Protein AF-A0AAW0XCW0-F1 (afdb_monomer)

Organism: Cherax quadricarinatus (NCBI:txid27406)

Solvent-accessible surface area (backbone atoms only — not comparable to full-atom values): 9870 Å² total; per-residue (Å²): 139,76,90,82,62,66,47,43,63,78,67,89,55,56,72,40,79,44,58,44,66,58,56,91,64,60,70,33,80,70,46,76,51,54,67,48,44,83,40,90,88,38,77,86,30,49,37,38,44,67,36,41,59,52,33,62,95,46,55,86,92,67,25,31,49,50,45,40,39,75,72,28,36,32,28,36,55,51,54,45,52,54,56,81,93,81,33,48,60,64,46,52,33,31,44,31,40,36,62,37,60,64,64,72,33,72,68,39,47,52,51,51,54,53,59,58,63,65,74,76,74,87,82,87,85,88,88,90,87,84,88,78,90,84,83,85,81,89,79,87,72,85,88,80,82,89,61,72,38,72,43,58,35,42,38,34,60,40,88,124

Secondary structure (DSSP, 8-state):
----S--EESSS--EEEEETT--TT-SEEEEE--EE-SSTT-TTT-EEEEEETTTTTS-GGG-SEEE-TTT-EEEE-S----STTT--SEEEEEEEEE-SHHHHSHHHHHHHHHHHHGGG----------------------------EEE--EEEEE--

Sequence (160 aa):
DVNDNPPYFLNPQPQVTVVEEDDRHLPATIAKVEATDKDWLDHHGLLYTVRGDGVDGYLPDDAFFTVNSLTGDLIQLRALDRDPPRGKDVWKVRVQVRDGQALWSKQAIDRLLASSSSKQKDSHTNEESKHDKTRRDDVDTRRKGNENISQEPTLRETES

Nearest PDB structures (foldseek):
  4nuq-assembly1_A-2  TM=7.659E-01  e=2.791E-05  Mus musculus
  4num-assembly2_D  TM=7.791E-01  e=1.145E-04  Mus musculus
  3q2w-assembly1_A  TM=7.521E-01  e=1.902E-04  Mus musculus
  4nup-assembly2_C-2  TM=7.726E-01  e=5.560E-04  Mus musculus
  3k5r-assembly2_B  TM=7.836E-01  e=2.280E-03  Mus musculus

Structure (mmCIF, N/CA/C/O backbone):
data_AF-A0AAW0XCW0-F1
#
_entry.id   AF-A0AAW0XCW0-F1
#
loop_
_atom_site.group_PDB
_atom_site.id
_atom_site.type_symbol
_atom_site.label_atom_id
_atom_site.label_alt_id
_atom_site.label_comp_id
_atom_site.label_asym_id
_atom_site.label_entity_id
_atom_site.label_seq_id
_atom_site.pdbx_PDB_ins_code
_atom_site.Cartn_x
_atom_site.Cartn_y
_atom_site.Cartn_z
_atom_site.occupancy
_atom_site.B_iso_or_equiv
_atom_site.auth_seq_id
_atom_site.auth_comp_id
_atom_site.auth_asym_id
_atom_site.auth_atom_id
_atom_site.pdbx_PDB_model_num
ATOM 1 N N . ASP A 1 1 ? 16.298 -7.226 -25.114 1.00 61.34 1 ASP A N 1
ATOM 2 C CA . ASP A 1 1 ? 15.361 -6.156 -24.768 1.00 61.34 1 ASP A CA 1
ATOM 3 C C . ASP A 1 1 ? 16.052 -5.207 -23.801 1.00 61.34 1 ASP A C 1
ATOM 5 O O . ASP A 1 1 ? 16.888 -5.690 -23.039 1.00 61.34 1 ASP A O 1
ATOM 9 N N . VAL A 1 2 ? 15.811 -3.900 -23.899 1.00 64.69 2 VAL A N 1
ATOM 10 C CA . VAL A 1 2 ? 16.350 -2.886 -22.974 1.00 64.69 2 VAL A CA 1
ATOM 11 C C . VAL A 1 2 ? 15.166 -2.345 -22.194 1.00 64.69 2 VAL A C 1
ATOM 13 O O . VAL A 1 2 ? 14.192 -1.949 -22.809 1.00 64.69 2 VAL A O 1
ATOM 16 N N . ASN A 1 3 ? 15.276 -2.334 -20.871 1.00 69.19 3 ASN A N 1
ATOM 17 C CA . ASN A 1 3 ? 14.267 -1.754 -19.998 1.00 69.19 3 ASN A CA 1
ATOM 18 C C . ASN A 1 3 ? 14.336 -0.220 -20.079 1.00 69.19 3 ASN A C 1
ATOM 20 O O . ASN A 1 3 ? 15.303 0.382 -19.593 1.00 69.19 3 ASN A O 1
ATOM 24 N N . ASP A 1 4 ? 13.372 0.389 -20.761 1.00 76.00 4 ASP A N 1
ATOM 25 C CA . ASP A 1 4 ? 13.289 1.835 -20.968 1.00 76.00 4 ASP A CA 1
ATOM 26 C C . ASP A 1 4 ? 11.901 2.431 -20.693 1.00 76.00 4 ASP A C 1
ATOM 28 O O . ASP A 1 4 ? 11.755 3.662 -20.707 1.00 76.00 4 ASP A O 1
ATOM 32 N N . ASN A 1 5 ? 10.914 1.598 -20.358 1.00 78.56 5 ASN A N 1
ATOM 33 C CA . ASN A 1 5 ? 9.582 2.025 -19.963 1.00 78.56 5 ASN A CA 1
ATOM 34 C C . ASN A 1 5 ? 9.387 1.799 -18.456 1.00 78.56 5 ASN A C 1
ATOM 36 O O . ASN A 1 5 ? 9.812 0.789 -17.921 1.00 78.56 5 ASN A O 1
ATOM 40 N N . PRO A 1 6 ? 8.798 2.760 -17.722 1.00 80.94 6 PRO A N 1
ATOM 41 C CA . PRO A 1 6 ? 8.465 2.543 -16.324 1.00 80.94 6 PRO A CA 1
ATOM 42 C 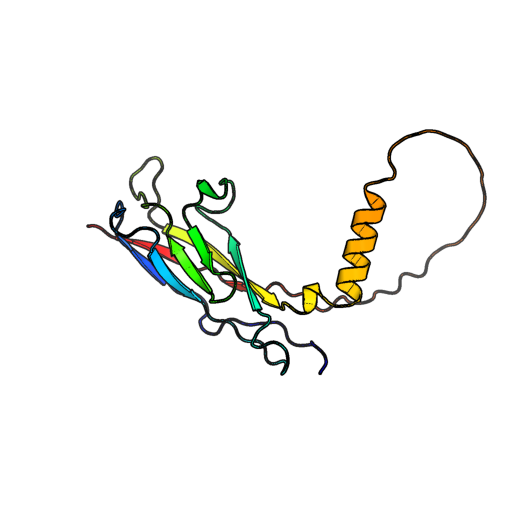C . PRO A 1 6 ? 7.067 1.909 -16.180 1.00 80.94 6 PRO A C 1
ATOM 44 O O . PRO A 1 6 ? 6.157 2.222 -16.966 1.00 80.94 6 PRO A O 1
ATOM 47 N N . PRO A 1 7 ? 6.833 1.133 -15.107 1.00 88.56 7 PRO A N 1
ATOM 48 C CA . PRO A 1 7 ? 5.588 0.401 -14.935 1.00 88.56 7 PRO A CA 1
ATOM 49 C C . PRO A 1 7 ? 4.443 1.325 -14.550 1.00 88.56 7 PRO A C 1
ATOM 51 O O . PRO A 1 7 ? 4.545 2.099 -13.602 1.00 88.56 7 PRO A O 1
ATOM 54 N N . TYR A 1 8 ? 3.296 1.202 -15.205 1.00 87.75 8 TYR A N 1
ATOM 55 C CA . TYR 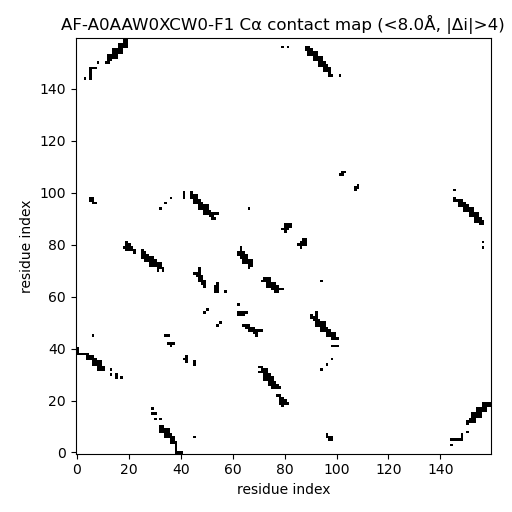A 1 8 ? 2.124 2.023 -14.917 1.00 87.75 8 TYR A CA 1
ATOM 56 C C . TYR A 1 8 ? 0.944 1.170 -14.474 1.00 87.75 8 TYR A C 1
ATOM 58 O O . TYR A 1 8 ? 0.739 0.041 -14.911 1.00 87.75 8 TYR A O 1
ATOM 66 N N . PHE A 1 9 ? 0.128 1.739 -13.602 1.00 89.88 9 PHE A N 1
ATOM 67 C CA . PHE A 1 9 ? -1.082 1.094 -13.118 1.00 89.88 9 PHE A CA 1
ATOM 68 C C . PHE A 1 9 ? -2.236 1.214 -14.120 1.00 89.88 9 PHE A C 1
ATOM 70 O O . PHE A 1 9 ? -2.435 2.265 -14.732 1.00 89.88 9 PHE A O 1
ATOM 77 N N . LEU A 1 10 ? -3.040 0.158 -14.218 1.00 87.38 10 LEU A N 1
ATOM 78 C CA . LEU A 1 10 ? -4.178 0.057 -15.131 1.00 87.38 10 LEU A CA 1
ATOM 79 C C . LEU A 1 10 ? -5.410 0.832 -14.643 1.00 87.38 10 LEU A C 1
ATOM 81 O O . LEU A 1 10 ? -6.148 1.372 -15.464 1.00 87.38 10 LEU A O 1
ATOM 85 N N . ASN A 1 11 ? -5.624 0.916 -13.325 1.00 81.88 11 ASN A N 1
ATOM 86 C CA . ASN A 1 11 ? -6.758 1.632 -12.737 1.00 81.88 11 ASN A CA 1
A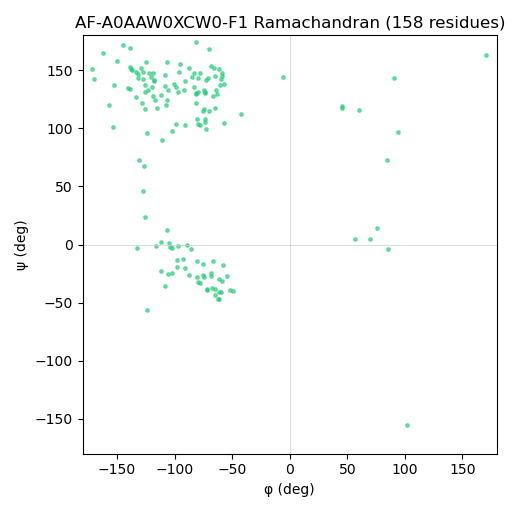TOM 87 C C . ASN A 1 11 ? -6.295 2.709 -11.741 1.00 81.88 11 ASN A C 1
ATOM 89 O O . ASN A 1 11 ? -6.038 2.403 -10.575 1.00 81.88 11 ASN A O 1
ATOM 93 N N . PRO A 1 12 ? -6.169 3.974 -12.174 1.00 63.72 12 PRO A N 1
ATOM 94 C CA . PRO A 1 12 ? -5.736 5.045 -11.301 1.00 63.72 12 PRO A CA 1
ATOM 95 C C . PRO A 1 12 ? -6.815 5.460 -10.309 1.00 63.72 12 PRO A C 1
ATOM 97 O O . PRO A 1 12 ? -7.744 6.171 -10.669 1.00 63.72 12 PRO A O 1
ATOM 100 N N . GLN A 1 13 ? -6.584 5.097 -9.041 1.00 67.31 13 GLN A N 1
ATOM 101 C CA . GLN A 1 13 ? -7.346 5.468 -7.835 1.00 67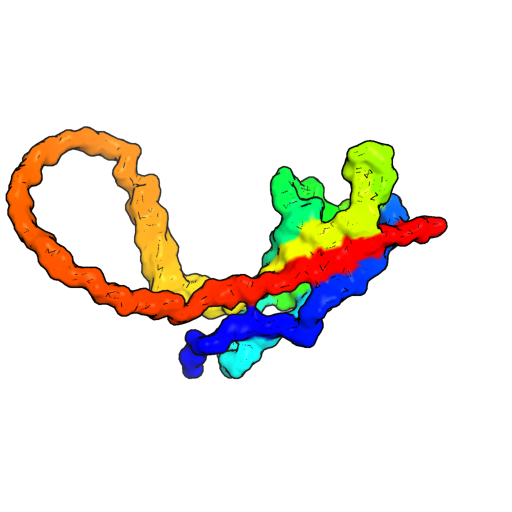.31 13 GLN A CA 1
ATOM 102 C C . GLN A 1 13 ? -8.572 4.585 -7.553 1.00 67.31 13 GLN A C 1
ATOM 104 O O . GLN A 1 13 ? -9.712 5.038 -7.674 1.00 67.31 13 GLN A O 1
ATOM 109 N N . PRO A 1 14 ? -8.366 3.335 -7.102 1.00 74.88 14 PRO A N 1
ATOM 110 C CA . PRO A 1 14 ? -9.468 2.565 -6.554 1.00 74.88 14 PRO A CA 1
ATOM 111 C C . PRO A 1 14 ? -9.943 3.203 -5.242 1.00 74.88 14 PRO A C 1
ATOM 113 O O . PRO A 1 14 ? -9.153 3.469 -4.332 1.00 74.88 14 PRO A O 1
ATOM 116 N N . GLN A 1 15 ? -11.248 3.456 -5.158 1.00 81.62 15 GLN A N 1
ATOM 117 C CA . GLN A 1 15 ? -11.925 3.732 -3.897 1.00 81.62 15 GLN A CA 1
ATOM 118 C C . GLN A 1 15 ? -12.566 2.442 -3.415 1.00 81.62 15 GLN A C 1
ATOM 120 O O . GLN A 1 15 ? -13.249 1.768 -4.187 1.00 81.62 15 GLN A O 1
ATOM 125 N N . VAL A 1 16 ? -12.337 2.108 -2.151 1.00 86.62 16 VAL A N 1
ATOM 126 C CA . VAL A 1 16 ? -12.901 0.905 -1.543 1.00 86.62 16 VAL A CA 1
ATOM 127 C C . VAL A 1 16 ? -13.616 1.286 -0.268 1.00 86.62 16 VAL A C 1
ATOM 129 O O . VAL A 1 16 ? -13.171 2.156 0.482 1.00 86.62 16 VAL A O 1
ATOM 132 N N . THR A 1 17 ? -14.733 0.616 -0.045 1.00 88.19 17 THR A N 1
ATOM 133 C CA . THR A 1 17 ? -15.516 0.735 1.168 1.00 88.19 17 THR A CA 1
ATOM 134 C C . THR A 1 17 ? -15.319 -0.509 2.020 1.00 88.19 17 THR A C 1
ATOM 136 O O . THR A 1 17 ? -15.390 -1.621 1.497 1.00 88.19 17 THR A O 1
ATOM 139 N N . VAL A 1 18 ? -15.061 -0.317 3.309 1.00 88.50 18 VAL A N 1
ATOM 140 C CA . VAL A 1 18 ? -14.870 -1.389 4.293 1.00 88.50 18 VAL A CA 1
ATOM 141 C C . VAL A 1 18 ? -15.796 -1.162 5.482 1.00 88.50 18 VAL A C 1
ATOM 143 O O . VAL A 1 18 ? -16.123 -0.022 5.798 1.00 88.50 18 VAL A O 1
ATOM 146 N N . VAL A 1 19 ? -16.248 -2.239 6.118 1.00 87.12 19 VAL A N 1
ATOM 147 C CA . VAL A 1 19 ? -17.086 -2.148 7.321 1.00 87.12 19 VAL A CA 1
ATOM 148 C C . VAL A 1 19 ? -16.186 -1.863 8.521 1.00 87.12 19 VAL A C 1
ATOM 150 O O . VAL A 1 19 ? -15.149 -2.513 8.678 1.00 87.12 19 VAL A O 1
ATOM 153 N N . GLU A 1 20 ? -16.554 -0.866 9.324 1.00 87.62 20 GLU A N 1
ATOM 154 C CA . GLU A 1 20 ? -15.828 -0.529 10.555 1.00 87.62 20 GLU A CA 1
ATOM 155 C C . GLU A 1 20 ? -15.926 -1.661 11.586 1.00 87.62 20 GLU A C 1
ATOM 157 O O . GLU A 1 20 ? -16.879 -2.439 11.576 1.00 87.62 20 GLU A O 1
ATOM 162 N N . GLU A 1 21 ? -14.921 -1.777 12.456 1.00 86.44 21 GLU A N 1
ATOM 163 C CA . GLU A 1 21 ? -14.850 -2.759 13.551 1.00 86.44 21 GLU A CA 1
ATOM 164 C C . GLU A 1 21 ? -14.969 -4.251 13.150 1.00 86.44 21 GLU A C 1
ATOM 166 O O . GLU A 1 21 ? -14.947 -5.125 14.016 1.00 86.44 21 GLU A O 1
ATOM 171 N N . ASP A 1 22 ? -15.033 -4.590 11.855 1.00 88.69 22 ASP A N 1
ATOM 172 C CA . ASP A 1 22 ? -15.153 -5.982 11.410 1.00 88.69 22 ASP A CA 1
ATOM 173 C C . ASP A 1 22 ? -13.798 -6.706 11.431 1.00 88.69 22 ASP A C 1
ATOM 175 O O . ASP A 1 22 ? -12.955 -6.542 10.544 1.00 88.69 22 ASP A O 1
ATOM 179 N N . ASP A 1 23 ? -13.599 -7.552 12.444 1.00 91.25 23 ASP A N 1
ATOM 180 C CA . ASP A 1 23 ? -12.416 -8.402 12.604 1.00 91.25 23 ASP A CA 1
ATOM 181 C C . ASP A 1 23 ? -12.639 -9.874 12.215 1.00 91.25 23 ASP A C 1
ATOM 183 O O . ASP A 1 23 ? -11.697 -10.673 12.201 1.00 91.25 23 ASP A O 1
ATOM 187 N N . ARG A 1 24 ? -13.866 -10.249 11.835 1.00 90.69 24 ARG A N 1
ATOM 188 C CA . ARG A 1 24 ? -14.288 -11.656 11.707 1.00 90.69 24 ARG A CA 1
ATOM 189 C C . ARG A 1 24 ? -13.604 -12.397 10.560 1.00 90.69 24 ARG A C 1
ATOM 191 O O . ARG A 1 24 ? -13.528 -13.624 10.585 1.00 90.69 24 ARG A O 1
ATOM 198 N N . HIS A 1 25 ? -13.137 -11.662 9.550 1.00 90.00 25 HIS A N 1
ATOM 199 C CA . HIS A 1 25 ? -12.596 -12.212 8.303 1.00 90.00 25 HIS A CA 1
ATOM 200 C C . HIS A 1 25 ? -11.191 -11.698 7.973 1.00 90.00 25 HIS A C 1
ATOM 202 O O . HIS A 1 25 ? -10.792 -11.697 6.809 1.00 90.00 25 HIS A O 1
ATOM 208 N N . LEU A 1 26 ? -10.435 -11.258 8.980 1.00 94.31 26 LEU A N 1
ATOM 209 C CA . LEU A 1 26 ? -9.072 -10.777 8.781 1.00 94.31 26 LEU A CA 1
ATOM 210 C C . LEU A 1 26 ? -8.048 -11.928 8.775 1.00 94.31 26 LEU A C 1
ATOM 212 O O . LEU A 1 26 ? -8.185 -12.877 9.551 1.00 94.31 26 LEU A O 1
ATOM 216 N N . PRO A 1 27 ? -6.986 -11.848 7.949 1.00 96.38 27 PRO A N 1
ATOM 217 C CA . PRO A 1 27 ? -6.719 -10.806 6.955 1.00 96.38 27 PRO A CA 1
ATOM 218 C C . PRO A 1 27 ? -7.641 -10.907 5.724 1.00 96.38 27 PRO A C 1
ATOM 220 O O . PRO A 1 27 ? -7.907 -12.003 5.235 1.00 96.38 27 PRO A O 1
ATOM 223 N N . ALA A 1 28 ? -8.079 -9.762 5.191 1.00 95.00 28 ALA A N 1
ATOM 224 C CA . ALA A 1 28 ? -9.030 -9.685 4.078 1.00 95.00 28 ALA A CA 1
ATOM 225 C C . ALA A 1 28 ? -8.467 -8.892 2.892 1.00 95.00 28 ALA A C 1
ATOM 227 O O . ALA A 1 28 ? -7.969 -7.781 3.066 1.00 95.00 28 ALA A O 1
ATOM 228 N N . THR A 1 29 ? -8.586 -9.417 1.670 1.00 94.94 29 THR A N 1
ATOM 229 C CA . THR A 1 29 ? -8.283 -8.641 0.457 1.00 94.94 29 THR A CA 1
ATOM 230 C C . THR A 1 29 ? -9.404 -7.642 0.199 1.00 94.94 29 THR A C 1
ATOM 232 O O . THR A 1 29 ? -10.536 -8.033 -0.078 1.00 94.94 29 THR A O 1
ATOM 235 N N . ILE A 1 30 ? -9.076 -6.354 0.260 1.00 93.06 30 ILE A N 1
ATOM 236 C CA . ILE A 1 30 ? -10.036 -5.252 0.112 1.00 93.06 30 ILE A CA 1
ATOM 237 C C . ILE A 1 30 ? -9.963 -4.604 -1.273 1.00 93.06 30 ILE A C 1
ATOM 239 O O . ILE A 1 30 ? -10.942 -4.045 -1.757 1.00 93.06 30 ILE A O 1
ATOM 243 N N . ALA A 1 31 ? -8.819 -4.701 -1.949 1.00 91.75 31 ALA A N 1
ATOM 244 C CA . ALA A 1 31 ? -8.648 -4.200 -3.306 1.00 91.75 31 ALA A CA 1
ATOM 245 C C . ALA A 1 31 ? -7.615 -5.035 -4.057 1.00 91.75 31 ALA A C 1
ATOM 247 O O . ALA A 1 31 ? -6.723 -5.619 -3.448 1.00 91.75 31 ALA A O 1
ATOM 248 N N . LYS A 1 32 ? -7.673 -4.999 -5.386 1.00 91.69 32 LYS A N 1
ATOM 249 C CA . LYS A 1 32 ? -6.569 -5.429 -6.241 1.00 91.69 32 LYS A CA 1
ATOM 250 C C . LYS A 1 32 ? -6.081 -4.235 -7.045 1.00 91.69 32 LYS A C 1
ATOM 252 O O . LYS A 1 32 ? -6.878 -3.595 -7.733 1.00 91.69 32 LYS A O 1
ATOM 257 N N . VAL A 1 33 ? -4.792 -3.928 -6.947 1.00 90.56 33 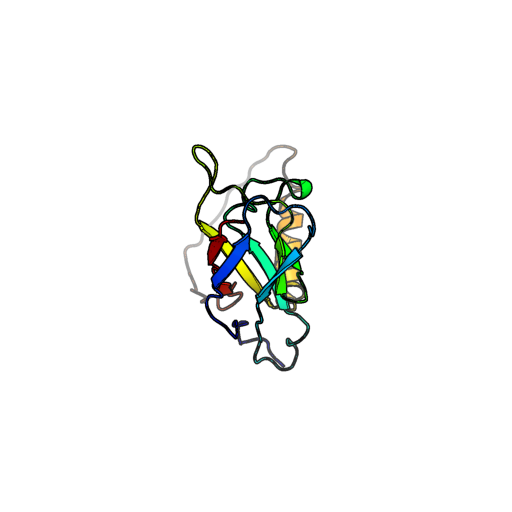VAL A N 1
ATOM 258 C CA . VAL A 1 33 ? -4.141 -2.981 -7.853 1.00 90.56 33 VAL A CA 1
ATOM 259 C C . VAL A 1 33 ? -3.367 -3.746 -8.910 1.00 90.56 33 VAL A C 1
ATOM 261 O O . VAL A 1 33 ? -2.705 -4.736 -8.621 1.00 90.56 33 VAL A O 1
ATOM 264 N N . GLU A 1 34 ? -3.453 -3.281 -10.149 1.00 90.25 34 GLU A N 1
ATOM 265 C CA . GLU A 1 34 ? -2.786 -3.919 -11.277 1.00 90.25 34 GLU A CA 1
ATOM 266 C C . GLU A 1 34 ? -1.930 -2.889 -11.992 1.00 90.25 34 GLU A C 1
ATOM 268 O O . GLU A 1 34 ? -2.393 -1.789 -12.307 1.00 90.25 34 GLU A O 1
ATOM 273 N N . ALA A 1 35 ? -0.682 -3.254 -12.242 1.00 89.69 35 ALA A N 1
ATOM 274 C CA . ALA A 1 35 ? 0.249 -2.511 -13.062 1.00 89.69 35 ALA A CA 1
ATOM 275 C C . ALA A 1 35 ? 0.800 -3.395 -14.174 1.00 89.69 35 ALA A C 1
ATOM 277 O O . ALA A 1 35 ? 0.799 -4.622 -14.084 1.00 89.69 35 ALA A O 1
ATOM 278 N N . THR A 1 36 ? 1.254 -2.741 -15.232 1.00 87.50 36 THR A N 1
ATOM 279 C CA . THR A 1 36 ? 1.918 -3.372 -16.361 1.00 87.50 36 THR A CA 1
ATOM 280 C C . THR A 1 36 ? 3.120 -2.537 -16.753 1.00 87.50 36 THR A C 1
ATOM 282 O O . THR A 1 36 ? 3.115 -1.311 -16.625 1.00 87.50 36 THR A O 1
ATOM 285 N N . ASP A 1 37 ? 4.118 -3.219 -17.284 1.00 85.25 37 ASP A N 1
ATOM 286 C CA . ASP A 1 37 ? 5.197 -2.607 -18.038 1.00 85.25 37 ASP A CA 1
ATOM 287 C C . ASP A 1 37 ? 5.010 -2.926 -19.531 1.00 85.25 37 ASP A C 1
ATOM 289 O O . ASP A 1 37 ? 4.271 -3.854 -19.867 1.00 85.25 37 ASP A O 1
ATOM 293 N N . LYS A 1 38 ? 5.574 -2.114 -20.429 1.00 82.62 38 LYS A N 1
ATOM 294 C CA . LYS A 1 38 ? 5.534 -2.365 -21.882 1.00 82.62 38 LYS A CA 1
ATOM 295 C C . LYS A 1 38 ? 6.752 -3.142 -22.373 1.00 82.62 38 LYS A C 1
ATOM 297 O O . LYS A 1 38 ? 6.723 -3.619 -23.510 1.00 82.62 38 LYS A O 1
ATOM 302 N N . ASP A 1 39 ? 7.777 -3.275 -21.543 1.00 75.19 39 ASP A N 1
ATOM 303 C CA . ASP A 1 39 ? 8.994 -3.996 -21.867 1.00 75.19 39 ASP A CA 1
ATOM 304 C C . ASP A 1 39 ? 8.716 -5.506 -21.847 1.00 75.19 39 ASP A C 1
ATOM 306 O O . ASP A 1 39 ? 8.117 -6.058 -20.918 1.00 75.19 39 ASP A O 1
ATOM 310 N N . TRP A 1 40 ? 9.124 -6.202 -22.914 1.00 62.16 40 TRP A N 1
ATOM 311 C CA . TRP A 1 40 ? 8.736 -7.592 -23.201 1.00 62.16 40 TRP A CA 1
ATOM 312 C C . TRP A 1 40 ? 9.141 -8.532 -22.060 1.00 62.16 40 TRP A C 1
ATOM 314 O O . TRP A 1 40 ? 8.494 -9.547 -21.795 1.00 62.16 40 TRP A O 1
ATOM 324 N N . LEU A 1 41 ? 10.239 -8.204 -21.386 1.00 63.09 41 LEU A N 1
ATOM 325 C CA . LEU A 1 41 ? 10.846 -9.034 -20.358 1.00 63.09 41 LEU A CA 1
ATOM 326 C C . LEU A 1 41 ? 10.317 -8.783 -18.925 1.00 63.09 41 LEU A C 1
ATOM 328 O O . LEU A 1 41 ? 10.786 -9.473 -18.017 1.00 63.09 41 LEU A O 1
ATOM 332 N N . ASP A 1 42 ? 9.381 -7.847 -18.699 1.00 60.69 42 ASP A N 1
ATOM 333 C CA . ASP A 1 42 ? 9.081 -7.316 -17.349 1.00 60.69 42 ASP A CA 1
ATOM 334 C C . ASP A 1 42 ? 7.663 -7.594 -16.802 1.00 60.69 42 ASP A C 1
ATOM 336 O O . ASP A 1 42 ? 7.365 -7.339 -15.635 1.00 60.69 42 ASP A O 1
ATOM 340 N N . HIS A 1 43 ? 6.791 -8.264 -17.563 1.00 56.81 43 HIS A N 1
ATOM 341 C CA . HIS A 1 43 ? 5.441 -8.609 -17.074 1.00 56.81 43 HIS A CA 1
ATOM 342 C C . HIS A 1 43 ? 5.444 -9.466 -15.782 1.00 56.81 43 HIS A C 1
ATOM 344 O O . HIS A 1 43 ? 4.430 -9.555 -15.093 1.00 56.81 43 HIS A O 1
ATOM 350 N N . HIS A 1 44 ? 6.572 -10.105 -15.447 1.00 59.41 44 HIS A N 1
ATOM 351 C CA . HIS A 1 44 ? 6.742 -10.960 -14.266 1.00 59.41 44 HIS A CA 1
ATOM 352 C C . HIS A 1 44 ? 7.695 -10.381 -13.201 1.00 59.41 44 HIS A C 1
ATOM 354 O O . HIS A 1 44 ? 7.957 -11.054 -12.205 1.00 59.41 44 HIS A O 1
ATOM 360 N N . GLY A 1 45 ? 8.231 -9.170 -13.406 1.00 74.81 45 GLY A N 1
ATOM 361 C CA . GLY A 1 45 ? 9.204 -8.531 -12.513 1.00 74.81 45 GLY A CA 1
ATOM 362 C C . GLY A 1 45 ? 8.607 -7.529 -11.525 1.00 74.81 45 GLY A C 1
ATOM 363 O O . GLY A 1 45 ? 9.288 -7.139 -10.581 1.00 74.81 45 GLY A O 1
ATOM 364 N N . LEU A 1 46 ? 7.353 -7.113 -11.710 1.00 86.81 46 LEU A N 1
ATOM 365 C CA . LEU A 1 46 ? 6.767 -6.023 -10.931 1.00 86.81 46 LEU A CA 1
ATOM 366 C C . LEU A 1 46 ? 6.677 -6.337 -9.435 1.00 86.81 46 LEU A C 1
ATOM 368 O O . LEU A 1 46 ? 6.137 -7.364 -9.024 1.00 86.81 46 LEU A O 1
ATOM 372 N N . LEU A 1 47 ? 7.173 -5.401 -8.625 1.00 90.12 47 LEU A N 1
ATOM 373 C CA . LEU A 1 47 ? 7.155 -5.475 -7.172 1.00 90.12 47 LEU A CA 1
ATOM 374 C C . LEU A 1 47 ? 6.280 -4.367 -6.587 1.00 90.12 47 LEU A C 1
ATOM 376 O O . LEU A 1 47 ? 6.589 -3.178 -6.712 1.00 90.12 47 LEU A O 1
ATOM 380 N N . TYR A 1 48 ? 5.221 -4.772 -5.892 1.00 92.06 48 TYR A N 1
ATOM 381 C CA . TYR A 1 48 ? 4.302 -3.879 -5.197 1.00 92.06 48 TYR A CA 1
ATOM 382 C C . TYR A 1 48 ? 4.752 -3.639 -3.751 1.00 92.06 48 TYR A C 1
ATOM 384 O O . TYR A 1 48 ? 5.201 -4.546 -3.050 1.00 92.06 48 TYR A O 1
ATOM 392 N N . THR A 1 49 ? 4.612 -2.401 -3.285 1.00 94.44 49 THR A N 1
ATOM 393 C CA . THR A 1 49 ? 4.875 -1.985 -1.899 1.00 94.44 49 THR A CA 1
ATOM 394 C C . THR A 1 49 ? 3.794 -1.021 -1.432 1.00 94.44 49 THR A C 1
ATOM 396 O O . THR A 1 49 ? 3.203 -0.332 -2.256 1.00 94.44 49 THR A O 1
ATOM 399 N N . VAL A 1 50 ? 3.520 -0.952 -0.130 1.00 95.12 50 VAL A N 1
ATOM 400 C CA . VAL A 1 50 ? 2.460 -0.097 0.425 1.00 95.12 50 VAL A CA 1
ATOM 401 C C . VAL A 1 50 ? 3.012 0.889 1.458 1.00 95.12 50 VAL A C 1
ATOM 403 O O . VAL A 1 50 ? 4.011 0.609 2.122 1.00 95.12 50 VAL A O 1
ATOM 406 N N . ARG A 1 51 ? 2.397 2.071 1.530 1.00 95.31 51 ARG A N 1
ATOM 407 C CA . ARG A 1 51 ? 2.727 3.225 2.385 1.00 95.31 51 ARG A CA 1
ATOM 408 C C . ARG A 1 51 ? 1.448 3.945 2.820 1.00 95.31 51 ARG A C 1
ATOM 410 O O . ARG A 1 51 ? 0.385 3.677 2.267 1.00 95.31 51 ARG A O 1
ATOM 417 N N . GLY A 1 52 ? 1.556 4.903 3.735 1.00 95.00 52 GLY A N 1
ATOM 418 C CA . GLY A 1 52 ? 0.448 5.750 4.183 1.00 95.00 52 GLY A CA 1
ATOM 419 C C . GLY A 1 52 ? -0.141 5.347 5.534 1.00 95.00 52 GLY A C 1
ATOM 420 O O . GLY A 1 52 ? 0.541 4.753 6.375 1.00 95.00 52 GLY A O 1
ATOM 421 N N . ASP A 1 53 ? -1.404 5.716 5.746 1.00 95.12 53 ASP A N 1
ATOM 422 C CA . ASP A 1 53 ? -2.120 5.473 6.998 1.00 95.12 53 ASP A CA 1
ATOM 423 C C . ASP A 1 53 ? -2.146 3.979 7.344 1.00 95.12 53 ASP A C 1
ATOM 425 O O . ASP A 1 53 ? -2.348 3.129 6.478 1.00 95.12 53 ASP A O 1
ATOM 429 N N . GLY A 1 54 ? -1.929 3.652 8.620 1.00 94.31 54 GLY A N 1
ATOM 430 C CA . GLY A 1 54 ? -1.946 2.265 9.089 1.00 94.31 54 GLY A CA 1
ATOM 431 C C . GLY A 1 54 ? -0.770 1.409 8.606 1.00 94.31 54 GLY A C 1
ATOM 432 O O . GLY A 1 54 ? -0.738 0.217 8.886 1.00 94.31 54 GLY A O 1
ATOM 433 N N . VAL A 1 55 ? 0.201 1.991 7.897 1.00 96.69 55 VAL A N 1
ATOM 434 C CA . VAL A 1 55 ? 1.412 1.301 7.428 1.00 96.69 55 VAL A CA 1
ATOM 435 C C . VAL A 1 55 ? 2.656 2.027 7.919 1.00 96.69 55 VAL A C 1
ATOM 437 O O . VAL A 1 55 ? 3.502 1.447 8.596 1.00 96.69 55 VAL A O 1
ATOM 440 N N . ASP A 1 56 ? 2.779 3.314 7.596 1.00 95.81 56 ASP A N 1
ATOM 441 C CA . ASP A 1 56 ? 3.954 4.091 7.971 1.00 95.81 56 ASP A CA 1
ATOM 442 C C . ASP A 1 56 ? 3.937 4.409 9.472 1.00 95.81 56 ASP A C 1
ATOM 444 O O . ASP A 1 56 ? 2.938 4.864 10.024 1.00 95.81 56 ASP A O 1
ATOM 448 N N . GLY A 1 57 ? 5.067 4.164 10.140 1.00 94.50 57 GLY A N 1
ATOM 449 C CA . GLY A 1 57 ? 5.203 4.334 11.591 1.00 94.50 57 GLY A CA 1
ATOM 450 C C . GLY A 1 57 ? 4.754 3.129 12.424 1.00 94.50 57 GLY A C 1
ATOM 451 O O . GLY A 1 57 ? 4.965 3.142 13.635 1.00 94.50 57 GLY A O 1
ATOM 452 N N . TYR A 1 58 ? 4.210 2.082 11.797 1.00 94.00 58 TYR A N 1
ATOM 453 C CA . TYR A 1 58 ? 3.856 0.825 12.455 1.00 94.00 58 TYR A CA 1
ATOM 454 C C . TYR A 1 58 ? 4.969 -0.216 12.301 1.00 94.00 58 TYR A C 1
ATOM 456 O O . TYR A 1 58 ? 5.692 -0.246 11.300 1.00 94.00 58 TYR A O 1
ATOM 464 N N . LEU A 1 59 ? 5.112 -1.088 13.303 1.00 94.38 59 LEU A N 1
ATOM 465 C CA . LEU A 1 59 ? 5.871 -2.326 13.139 1.00 94.38 59 LEU A CA 1
ATOM 466 C C . LEU A 1 59 ? 5.112 -3.259 12.180 1.00 94.38 59 LEU A C 1
ATOM 468 O O . LEU A 1 59 ? 3.887 -3.163 12.110 1.00 94.38 59 LEU A O 1
ATOM 472 N N . PRO A 1 60 ? 5.791 -4.177 11.469 1.00 88.44 60 PRO A N 1
ATOM 473 C CA . PRO A 1 60 ? 5.127 -5.084 10.529 1.00 88.44 60 PRO A CA 1
ATOM 474 C C . PRO A 1 60 ? 3.935 -5.844 11.129 1.00 88.44 60 PRO A C 1
ATOM 476 O O . PRO A 1 60 ? 2.902 -5.953 10.478 1.00 88.44 60 PRO A O 1
ATOM 479 N N . ASP A 1 61 ? 4.050 -6.289 12.382 1.00 91.88 61 ASP A N 1
ATOM 480 C CA . ASP A 1 61 ? 2.989 -7.030 13.078 1.00 91.88 61 ASP A CA 1
ATOM 481 C C . ASP A 1 61 ? 1.830 -6.125 13.545 1.00 91.88 61 ASP A C 1
ATOM 483 O O . ASP A 1 61 ? 0.733 -6.609 13.824 1.00 91.88 61 ASP A O 1
ATOM 487 N N . ASP A 1 62 ? 2.044 -4.806 13.602 1.00 95.06 62 ASP A N 1
ATOM 488 C CA . ASP A 1 62 ? 1.067 -3.800 14.040 1.00 95.06 62 ASP A CA 1
ATOM 489 C C . ASP A 1 62 ? 0.446 -2.997 12.894 1.00 95.06 62 ASP A C 1
ATOM 491 O O . ASP A 1 62 ? -0.436 -2.170 13.128 1.00 95.06 62 ASP A O 1
ATOM 495 N N . ALA A 1 63 ? 0.873 -3.243 11.656 1.00 96.25 63 ALA A N 1
ATOM 496 C CA . ALA A 1 63 ? 0.299 -2.599 10.488 1.00 96.25 63 ALA A CA 1
ATOM 497 C C . ALA A 1 63 ? -1.173 -3.005 10.293 1.00 96.25 63 ALA A C 1
ATOM 499 O O . ALA A 1 63 ? -1.584 -4.138 10.546 1.00 96.25 63 ALA A O 1
ATOM 500 N N . PHE A 1 64 ? -1.969 -2.059 9.807 1.00 96.44 64 PHE A N 1
ATOM 501 C CA . PHE A 1 64 ? -3.376 -2.230 9.449 1.00 96.44 64 PHE A CA 1
ATOM 502 C C . PHE A 1 64 ? -3.536 -2.719 8.015 1.00 96.44 64 PHE A C 1
ATOM 504 O O . PHE A 1 64 ? -4.522 -3.383 7.705 1.00 96.44 64 PHE A O 1
ATOM 511 N N . PHE A 1 65 ? -2.567 -2.417 7.147 1.00 96.88 65 PHE A N 1
ATOM 512 C CA . PHE A 1 65 ? -2.600 -2.806 5.745 1.00 96.88 65 PHE A CA 1
ATOM 513 C C . PHE A 1 65 ? -1.273 -3.402 5.295 1.00 96.88 65 PHE A C 1
ATOM 515 O O . PHE A 1 65 ? -0.196 -3.005 5.739 1.00 96.88 65 PHE A O 1
ATOM 522 N N . THR A 1 66 ? -1.358 -4.324 4.346 1.00 97.38 66 THR A N 1
ATOM 523 C CA . THR A 1 66 ? -0.217 -4.812 3.573 1.00 97.38 66 THR A CA 1
ATOM 524 C C . THR A 1 66 ? -0.615 -4.959 2.108 1.00 97.38 66 THR A C 1
ATOM 526 O O . THR A 1 66 ? -1.792 -4.878 1.763 1.00 97.38 66 THR A O 1
ATOM 529 N N . VAL A 1 67 ? 0.360 -5.170 1.232 1.00 96.12 67 VAL A N 1
ATOM 530 C CA . VAL A 1 67 ? 0.111 -5.533 -0.163 1.00 96.12 67 VAL A CA 1
ATOM 531 C C . VAL A 1 67 ? 0.867 -6.810 -0.484 1.00 96.12 67 VAL A C 1
ATOM 533 O O . VAL A 1 67 ? 2.031 -6.959 -0.102 1.00 96.12 67 VAL A O 1
ATOM 536 N N . ASN A 1 68 ? 0.229 -7.735 -1.197 1.00 95.69 68 ASN A N 1
ATOM 537 C CA . ASN A 1 68 ? 0.958 -8.842 -1.793 1.00 95.69 68 ASN A CA 1
ATOM 538 C C . ASN A 1 68 ? 1.912 -8.278 -2.851 1.00 95.69 68 ASN A C 1
ATOM 540 O O . ASN A 1 68 ? 1.489 -7.696 -3.851 1.00 95.69 68 ASN A O 1
ATOM 544 N N . SER A 1 69 ? 3.209 -8.465 -2.623 1.00 92.81 69 SER A N 1
ATOM 545 C CA . SER A 1 69 ? 4.253 -7.827 -3.417 1.00 92.81 69 SER A CA 1
ATOM 546 C C . SER A 1 69 ? 4.325 -8.303 -4.868 1.00 92.81 69 SER A C 1
ATOM 548 O O . SER A 1 69 ? 4.964 -7.629 -5.668 1.00 92.81 69 SER A O 1
ATOM 550 N N . LEU A 1 70 ? 3.679 -9.420 -5.215 1.00 90.62 70 LEU A N 1
ATOM 551 C CA . LEU A 1 70 ? 3.672 -9.993 -6.563 1.00 90.62 70 LEU A CA 1
ATOM 552 C C . LEU A 1 70 ? 2.320 -9.826 -7.263 1.00 90.62 70 LEU A C 1
ATOM 554 O O . LEU A 1 70 ? 2.278 -9.646 -8.476 1.00 90.62 70 LEU A O 1
ATOM 558 N N . THR A 1 71 ? 1.212 -9.905 -6.521 1.00 91.69 71 THR A N 1
ATOM 559 C CA . THR A 1 71 ? -0.139 -9.889 -7.115 1.00 91.69 71 THR A CA 1
ATOM 560 C C . THR A 1 71 ? -0.812 -8.522 -7.080 1.00 91.69 71 THR A C 1
ATOM 562 O O . THR A 1 71 ? -1.764 -8.313 -7.830 1.00 91.69 71 THR A O 1
ATOM 565 N N . GLY A 1 72 ? -0.345 -7.608 -6.221 1.00 92.12 72 GLY A N 1
ATOM 566 C CA . GLY A 1 72 ? -0.980 -6.306 -6.012 1.00 92.12 72 GLY A CA 1
ATOM 567 C C . GLY A 1 72 ? -2.267 -6.359 -5.177 1.00 92.12 72 GLY A C 1
ATOM 568 O O . GLY A 1 72 ? -3.017 -5.383 -5.147 1.00 92.12 72 GLY A O 1
ATOM 569 N N . ASP A 1 73 ? -2.542 -7.467 -4.483 1.00 95.00 73 ASP A N 1
ATOM 570 C CA . ASP A 1 73 ? -3.685 -7.558 -3.568 1.00 95.00 73 ASP A CA 1
ATOM 571 C C . ASP A 1 73 ? -3.434 -6.686 -2.329 1.00 95.00 73 ASP A C 1
ATOM 573 O O . ASP A 1 73 ? -2.511 -6.950 -1.556 1.00 95.00 73 ASP A O 1
ATOM 577 N N . LEU A 1 74 ? -4.244 -5.641 -2.143 1.00 94.88 74 LEU A N 1
ATOM 578 C CA . LEU A 1 74 ? -4.258 -4.806 -0.946 1.00 94.88 74 LEU A CA 1
ATOM 579 C C . LEU A 1 74 ? -5.081 -5.513 0.132 1.00 94.88 74 LEU A C 1
ATOM 581 O O . LEU A 1 74 ? -6.263 -5.803 -0.062 1.00 94.88 74 LEU A O 1
ATOM 585 N N . ILE A 1 75 ? -4.445 -5.774 1.268 1.00 96.25 75 ILE A N 1
ATOM 586 C CA . ILE A 1 75 ? -4.969 -6.623 2.332 1.00 96.25 75 ILE A CA 1
ATOM 587 C C . ILE A 1 75 ? -5.111 -5.797 3.607 1.00 96.25 75 ILE A C 1
ATOM 589 O O . ILE A 1 75 ? -4.153 -5.166 4.055 1.00 96.25 75 ILE A O 1
ATOM 593 N N . GLN A 1 76 ? -6.298 -5.840 4.201 1.00 96.25 76 GLN A N 1
ATOM 594 C CA . GLN A 1 76 ? -6.570 -5.364 5.549 1.00 96.25 76 GLN A CA 1
ATOM 595 C C . GLN A 1 76 ? -6.151 -6.434 6.560 1.00 96.25 76 GLN A C 1
ATOM 597 O O . GLN A 1 76 ? -6.508 -7.605 6.432 1.00 96.25 76 GLN A O 1
ATOM 602 N N . LEU A 1 77 ? -5.385 -6.025 7.565 1.00 96.81 77 LEU A N 1
ATOM 603 C CA . LEU A 1 77 ? -4.839 -6.884 8.615 1.00 96.81 77 LEU A CA 1
ATOM 604 C C . LEU A 1 77 ? -5.557 -6.700 9.954 1.00 96.81 77 LEU A C 1
ATOM 606 O O . LEU A 1 77 ? -5.533 -7.603 10.786 1.00 96.81 77 LEU A O 1
ATOM 610 N N . ARG A 1 78 ? -6.162 -5.529 10.178 1.00 95.50 78 ARG A N 1
ATOM 611 C CA . ARG A 1 78 ? -6.792 -5.138 11.446 1.00 95.50 78 ARG A CA 1
ATOM 612 C C . ARG A 1 78 ? -8.117 -4.433 11.189 1.00 95.50 78 ARG A C 1
ATOM 614 O O . ARG A 1 78 ? -8.282 -3.799 10.145 1.00 95.50 78 ARG A O 1
ATOM 621 N N . ALA A 1 79 ? -9.039 -4.550 12.139 1.00 94.56 79 ALA A N 1
ATOM 622 C CA . ALA A 1 79 ? -10.280 -3.792 12.111 1.00 94.56 79 ALA A CA 1
ATOM 623 C C . ALA A 1 79 ? -9.958 -2.295 12.113 1.00 94.56 79 ALA A C 1
ATOM 625 O O . ALA A 1 79 ? -8.979 -1.865 12.735 1.00 94.56 79 ALA A O 1
ATOM 626 N N . LEU A 1 80 ? -10.749 -1.531 11.367 1.00 94.50 80 LEU A N 1
ATOM 627 C CA . LEU A 1 80 ? -10.626 -0.083 11.349 1.00 94.50 80 LEU A CA 1
ATOM 628 C C . LEU A 1 80 ? -11.615 0.524 12.344 1.00 94.50 80 LEU A C 1
ATOM 630 O O . LEU A 1 80 ? -12.594 -0.118 12.719 1.00 94.50 80 LEU A O 1
ATOM 634 N N . ASP A 1 81 ? -11.292 1.723 12.804 1.00 92.56 81 ASP A N 1
ATOM 635 C CA . ASP A 1 81 ? -12.058 2.462 13.798 1.00 92.56 81 ASP A CA 1
ATOM 636 C C . ASP A 1 81 ? -12.315 3.853 13.226 1.00 92.56 81 ASP A C 1
ATOM 638 O O . ASP A 1 81 ? -11.365 4.580 12.909 1.00 92.56 81 ASP A O 1
ATOM 642 N N . ARG A 1 82 ? -13.589 4.219 13.110 1.00 92.31 82 ARG A N 1
ATOM 643 C CA . ARG A 1 82 ? -14.044 5.518 12.622 1.00 92.31 82 ARG A CA 1
ATOM 644 C C . ARG A 1 82 ? -14.224 6.542 13.739 1.00 92.31 82 ARG A C 1
ATOM 646 O O . ARG A 1 82 ? -14.236 7.747 13.462 1.00 92.31 82 ARG A O 1
ATOM 653 N N . ASP A 1 83 ? -14.358 6.097 14.985 1.00 91.00 83 ASP A N 1
ATOM 654 C CA . ASP A 1 83 ? -14.876 6.914 16.072 1.00 91.00 83 ASP A CA 1
ATOM 655 C C . ASP A 1 83 ? -13.805 7.826 16.714 1.00 91.00 83 ASP A C 1
ATOM 657 O O . ASP A 1 83 ? -12.671 7.427 17.014 1.00 91.00 83 ASP A O 1
ATOM 661 N N . PRO A 1 84 ? -14.126 9.107 16.985 1.00 87.88 84 PRO A N 1
ATOM 662 C CA . PRO A 1 84 ? -13.217 10.011 17.684 1.00 87.88 84 PRO A CA 1
ATOM 663 C C . PRO A 1 84 ? -12.879 9.537 19.116 1.00 87.88 84 PRO A C 1
ATOM 665 O O . PRO A 1 84 ? -13.725 8.967 19.801 1.00 87.88 84 PRO A O 1
ATOM 668 N N . PRO A 1 85 ? -11.685 9.862 19.658 1.00 87.75 85 PRO A N 1
ATOM 669 C CA . PRO A 1 85 ? -10.723 10.831 19.131 1.00 87.75 85 PRO A CA 1
ATOM 670 C C . PRO A 1 85 ? -9.590 10.224 18.291 1.00 87.75 85 PRO A C 1
ATOM 672 O O . PRO A 1 85 ? -8.716 10.974 17.858 1.00 87.75 85 PRO A O 1
ATOM 675 N N . ARG A 1 86 ? -9.538 8.896 18.126 1.00 84.12 86 ARG A N 1
ATOM 676 C CA . ARG A 1 86 ? -8.409 8.211 17.468 1.00 84.12 86 ARG A CA 1
ATOM 677 C C . ARG A 1 86 ? -8.772 7.592 16.120 1.00 84.12 86 ARG A C 1
ATOM 679 O O . ARG A 1 86 ? -7.853 7.404 15.322 1.00 84.12 86 ARG A O 1
ATOM 686 N N . GLY A 1 87 ? -10.049 7.307 15.884 1.00 88.88 87 GLY A N 1
ATOM 687 C CA . GLY A 1 87 ? -10.543 6.764 14.632 1.00 88.88 87 GLY A CA 1
ATOM 688 C C . GLY A 1 87 ? -10.506 7.752 13.466 1.00 88.88 87 GLY A C 1
ATOM 689 O O . GLY A 1 87 ? -10.240 8.951 13.634 1.00 88.88 87 GLY A O 1
ATOM 690 N N . LYS A 1 88 ? -10.719 7.226 12.258 1.00 90.56 88 LYS A N 1
ATOM 691 C CA . LYS A 1 88 ? -10.673 7.953 10.986 1.00 90.56 88 LYS A CA 1
ATOM 692 C C . LYS A 1 88 ? -11.78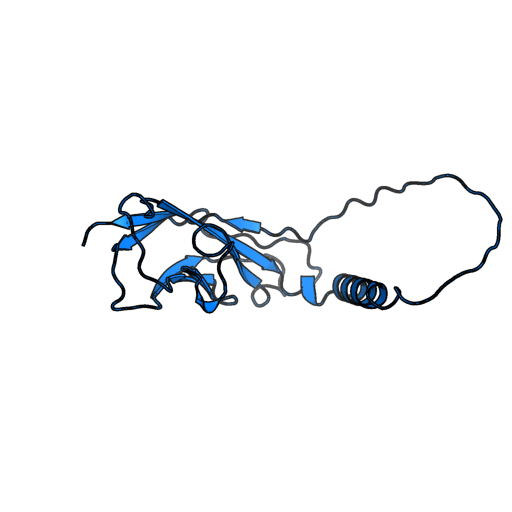8 7.476 10.063 1.00 90.56 88 LYS A C 1
ATOM 694 O O . LYS A 1 88 ? -11.952 6.291 9.837 1.00 90.56 88 LYS A O 1
ATOM 699 N N . ASP A 1 89 ? -12.489 8.410 9.433 1.00 89.31 89 ASP A N 1
ATOM 700 C CA . ASP A 1 89 ? -13.485 8.110 8.396 1.00 89.31 89 ASP A CA 1
ATOM 701 C C . ASP A 1 89 ? -12.862 7.717 7.047 1.00 89.31 89 ASP A C 1
ATOM 703 O O . ASP A 1 89 ? -13.474 7.008 6.242 1.00 89.31 89 ASP A O 1
ATOM 707 N N . VAL A 1 90 ? -11.643 8.197 6.793 1.00 91.75 90 VAL A N 1
ATOM 708 C CA . VAL A 1 90 ? -10.896 7.969 5.559 1.00 91.75 90 VAL A CA 1
ATOM 709 C C . VAL A 1 90 ? -9.460 7.567 5.868 1.00 91.75 90 VAL A C 1
ATOM 711 O O . VAL A 1 90 ? -8.722 8.307 6.522 1.00 91.75 90 VAL A O 1
ATOM 714 N N . TRP A 1 91 ? -9.032 6.445 5.288 1.00 93.31 91 TRP A N 1
ATOM 715 C CA . TRP A 1 91 ? -7.644 5.986 5.326 1.00 93.31 91 TRP A CA 1
ATOM 716 C C . TRP A 1 91 ? -6.988 6.184 3.962 1.00 93.31 91 TRP A C 1
ATOM 718 O O . TRP A 1 91 ? -7.477 5.700 2.934 1.00 93.31 91 TRP A O 1
ATOM 728 N N . LYS A 1 92 ? -5.867 6.909 3.947 1.00 93.31 92 LYS A N 1
ATOM 729 C CA . LYS A 1 92 ? -5.083 7.176 2.739 1.00 93.31 92 LYS A CA 1
ATOM 730 C C . LYS A 1 92 ? -3.911 6.219 2.673 1.00 93.31 92 LYS A C 1
ATOM 732 O O . LYS A 1 92 ? -2.903 6.385 3.362 1.00 93.31 92 LYS A O 1
ATOM 737 N N . VAL A 1 93 ? -4.048 5.225 1.810 1.00 93.00 93 VAL A N 1
ATOM 738 C CA . VAL A 1 93 ? -3.019 4.221 1.566 1.00 93.00 93 VAL A CA 1
ATOM 739 C C . VAL A 1 93 ? -2.422 4.486 0.191 1.00 93.00 93 VAL A C 1
ATOM 741 O O . VAL A 1 93 ? -3.108 4.937 -0.717 1.00 93.00 93 VAL A O 1
ATOM 744 N N . ARG A 1 94 ? -1.127 4.235 0.017 1.00 92.56 94 ARG A N 1
ATOM 745 C CA . ARG A 1 94 ? -0.423 4.407 -1.253 1.00 92.56 94 ARG A CA 1
ATOM 746 C C . ARG A 1 94 ? 0.292 3.125 -1.635 1.00 92.56 94 ARG A C 1
ATOM 748 O O . ARG A 1 94 ? 1.230 2.727 -0.952 1.00 92.56 94 ARG A O 1
ATOM 755 N N . VAL A 1 95 ? -0.103 2.518 -2.750 1.00 92.62 95 VAL A N 1
ATOM 756 C CA . VAL A 1 95 ? 0.624 1.400 -3.353 1.00 92.62 95 VAL A CA 1
ATOM 757 C C . VAL A 1 95 ? 1.613 1.938 -4.379 1.00 92.62 95 VAL A C 1
ATOM 759 O O . VAL A 1 95 ? 1.286 2.798 -5.191 1.00 92.62 95 VAL A O 1
ATOM 762 N N . GLN A 1 96 ? 2.845 1.458 -4.335 1.00 92.31 96 GLN A N 1
ATOM 763 C CA . GLN A 1 96 ? 3.896 1.794 -5.285 1.00 92.31 96 GLN A CA 1
ATOM 764 C C . GLN A 1 96 ? 4.321 0.532 -6.015 1.00 92.31 96 GLN A C 1
ATOM 766 O O . GLN A 1 96 ? 4.415 -0.527 -5.395 1.00 92.31 96 GLN A O 1
ATOM 771 N N . VAL A 1 97 ? 4.606 0.662 -7.304 1.00 88.81 97 VAL A N 1
ATOM 772 C CA . VAL A 1 97 ? 5.122 -0.423 -8.134 1.00 88.81 97 VAL A CA 1
ATOM 773 C C . VAL A 1 97 ? 6.504 -0.060 -8.654 1.00 88.81 97 VAL A C 1
ATOM 775 O O . VAL A 1 97 ? 6.788 1.095 -8.990 1.00 88.81 97 VAL A O 1
ATOM 778 N N . ARG A 1 98 ? 7.385 -1.056 -8.680 1.00 85.44 98 ARG A N 1
ATOM 779 C CA . ARG A 1 98 ? 8.727 -0.953 -9.246 1.00 85.44 98 ARG A CA 1
ATOM 780 C C . ARG A 1 98 ? 8.986 -2.130 -10.158 1.00 85.44 98 ARG A C 1
ATOM 782 O O . ARG A 1 98 ? 8.553 -3.239 -9.866 1.00 85.44 98 ARG A O 1
ATOM 789 N N . ASP A 1 99 ? 9.754 -1.871 -11.198 1.00 79.31 99 ASP A N 1
ATOM 790 C CA . ASP A 1 99 ? 10.336 -2.901 -12.040 1.00 79.31 99 ASP A CA 1
ATOM 791 C C . ASP A 1 99 ? 11.320 -3.757 -11.218 1.00 79.31 99 ASP A C 1
ATOM 793 O O . ASP A 1 99 ? 12.156 -3.236 -10.462 1.00 79.31 99 ASP A O 1
ATOM 797 N N . GLY A 1 100 ? 11.205 -5.078 -11.338 1.00 66.56 100 GLY A N 1
ATOM 798 C CA . GLY A 1 100 ? 12.068 -6.025 -10.635 1.00 66.56 100 GLY A CA 1
ATOM 799 C C . GLY A 1 100 ? 13.486 -6.059 -11.195 1.00 66.56 100 GLY A C 1
ATOM 800 O O . GLY A 1 100 ? 14.451 -6.114 -10.431 1.00 66.56 100 GLY A O 1
ATOM 801 N N . GLN A 1 101 ? 13.653 -5.965 -12.513 1.00 62.56 101 GLN A N 1
ATOM 802 C CA . GLN A 1 101 ? 14.951 -5.938 -13.193 1.00 62.56 101 GLN A CA 1
ATOM 803 C C . GLN A 1 101 ? 15.816 -4.751 -12.788 1.00 62.56 101 GLN A C 1
ATOM 805 O O . GLN A 1 101 ? 17.045 -4.882 -12.731 1.00 62.56 101 GLN A O 1
ATOM 810 N N . ALA A 1 102 ? 15.207 -3.624 -12.417 1.00 59.78 102 ALA A N 1
ATOM 811 C CA . ALA A 1 102 ? 15.941 -2.502 -11.846 1.00 59.78 102 ALA A CA 1
ATOM 812 C C . ALA A 1 102 ? 16.784 -2.912 -10.620 1.00 59.78 102 ALA A C 1
ATOM 814 O O . ALA A 1 102 ? 17.825 -2.298 -10.388 1.00 59.78 102 ALA A O 1
ATOM 815 N N . LEU A 1 103 ? 16.400 -3.956 -9.870 1.00 56.94 103 LEU A N 1
ATOM 816 C CA . LEU A 1 103 ? 17.152 -4.476 -8.718 1.00 56.94 103 LEU A CA 1
ATOM 817 C C . LEU A 1 103 ? 18.325 -5.395 -9.104 1.00 56.94 103 LEU A C 1
ATOM 819 O O . LEU A 1 103 ? 19.313 -5.437 -8.370 1.00 56.94 103 LEU A O 1
ATOM 823 N N . TRP A 1 104 ? 18.260 -6.092 -10.245 1.00 57.22 104 TRP A N 1
ATOM 824 C CA . TRP A 1 104 ? 19.310 -7.020 -10.713 1.00 57.22 104 TRP A CA 1
ATOM 825 C C . TRP A 1 104 ? 20.165 -6.468 -11.860 1.00 57.22 104 TRP A C 1
ATOM 827 O O . TRP A 1 104 ? 21.080 -7.140 -12.337 1.00 57.22 104 TRP A O 1
ATOM 837 N N . SER A 1 105 ? 19.904 -5.236 -12.301 1.00 63.09 105 SER A N 1
ATOM 838 C CA . SER A 1 105 ? 20.749 -4.558 -13.282 1.00 63.09 105 SER A CA 1
ATOM 839 C C . SER A 1 105 ? 22.189 -4.429 -12.766 1.00 63.09 105 SER A C 1
ATOM 841 O O . SER A 1 105 ? 22.427 -4.183 -11.579 1.00 63.09 105 SER A O 1
ATOM 843 N N . LYS A 1 106 ? 23.176 -4.525 -13.670 1.00 65.94 106 LYS A N 1
ATOM 844 C CA . LYS A 1 106 ? 24.601 -4.330 -13.335 1.00 65.94 106 LYS A CA 1
ATOM 845 C C . LYS A 1 106 ? 24.824 -3.037 -12.536 1.00 65.94 106 LYS A C 1
ATOM 847 O O . LYS A 1 106 ? 25.560 -3.024 -11.561 1.00 65.94 106 LYS A O 1
ATOM 852 N N . GLN A 1 107 ? 24.117 -1.972 -12.908 1.00 66.19 107 GLN A N 1
ATOM 853 C CA . GLN A 1 107 ? 24.203 -0.665 -12.259 1.00 66.19 107 GLN A CA 1
ATOM 854 C C . GLN A 1 107 ? 23.649 -0.668 -10.826 1.00 66.19 107 GLN A C 1
ATOM 856 O O . GLN A 1 107 ? 24.198 0.013 -9.960 1.00 66.19 107 GLN A O 1
ATOM 861 N N . ALA A 1 108 ? 22.569 -1.404 -10.554 1.00 63.34 108 ALA A N 1
ATOM 862 C CA . ALA A 1 108 ? 22.016 -1.525 -9.206 1.00 63.34 108 ALA A CA 1
ATOM 863 C C . ALA A 1 108 ? 22.899 -2.383 -8.299 1.00 63.34 108 ALA A C 1
ATOM 865 O O . ALA A 1 108 ? 23.122 -2.013 -7.146 1.00 63.34 108 ALA A O 1
ATOM 866 N N . 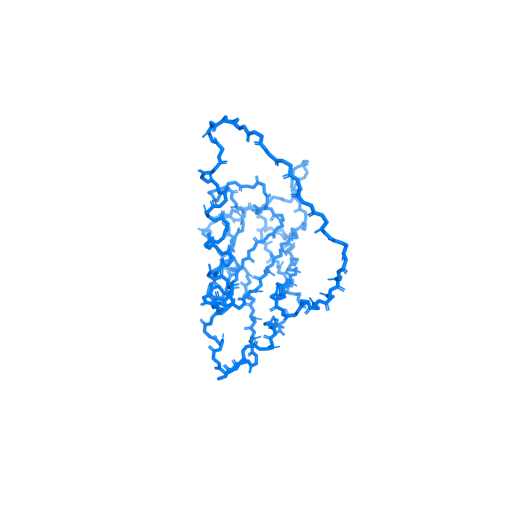ILE A 1 109 ? 23.468 -3.461 -8.842 1.00 66.31 109 ILE A N 1
ATOM 867 C CA . ILE A 1 109 ? 24.457 -4.288 -8.146 1.00 66.31 109 ILE A CA 1
ATOM 868 C C . ILE A 1 109 ? 25.700 -3.454 -7.810 1.00 66.31 109 ILE A C 1
ATOM 870 O O . ILE A 1 109 ? 26.121 -3.443 -6.656 1.00 66.31 109 ILE A O 1
ATOM 874 N N . ASP A 1 110 ? 26.231 -2.681 -8.763 1.00 72.12 110 ASP A N 1
ATOM 875 C CA . ASP A 1 110 ? 27.389 -1.806 -8.537 1.00 72.12 110 ASP A CA 1
ATOM 876 C C . ASP A 1 110 ? 27.111 -0.762 -7.435 1.00 72.12 110 ASP A C 1
ATOM 878 O O . ASP A 1 110 ? 27.955 -0.531 -6.567 1.00 72.12 110 ASP A O 1
ATOM 882 N N . ARG A 1 111 ? 25.906 -0.164 -7.399 1.00 71.06 111 ARG A N 1
ATOM 883 C CA . ARG A 1 111 ? 25.496 0.751 -6.312 1.00 71.06 111 ARG A CA 1
ATOM 884 C C . ARG A 1 111 ? 25.383 0.042 -4.965 1.00 71.06 111 ARG A C 1
ATOM 886 O O . ARG A 1 111 ? 25.816 0.601 -3.956 1.00 71.06 111 ARG A O 1
ATOM 893 N N . LEU A 1 112 ? 24.797 -1.156 -4.932 1.00 66.44 112 LEU A N 1
ATOM 894 C CA . LEU A 1 112 ? 24.656 -1.932 -3.703 1.00 66.44 112 LEU A CA 1
ATOM 895 C C . LEU A 1 112 ? 26.036 -2.283 -3.138 1.00 66.44 112 LEU A C 1
ATOM 897 O O . LEU A 1 112 ? 26.283 -2.022 -1.963 1.00 66.44 112 LEU A O 1
ATOM 901 N N . LEU A 1 113 ? 26.945 -2.767 -3.989 1.00 71.00 113 LEU A N 1
ATOM 902 C CA . LEU A 1 113 ? 28.332 -3.071 -3.638 1.00 71.00 113 LEU A CA 1
ATOM 903 C C . LEU A 1 113 ? 29.101 -1.828 -3.165 1.00 71.00 113 LEU A C 1
ATOM 905 O O . LEU A 1 113 ? 29.823 -1.891 -2.172 1.00 71.00 113 LEU A O 1
ATOM 909 N N . ALA A 1 114 ? 28.913 -0.674 -3.809 1.00 73.50 114 ALA A N 1
ATOM 910 C CA . ALA A 1 114 ? 29.527 0.578 -3.365 1.00 73.50 114 ALA A CA 1
ATOM 911 C C . ALA A 1 114 ? 29.009 1.029 -1.983 1.00 73.50 114 ALA A C 1
ATOM 913 O O . ALA A 1 114 ? 29.786 1.505 -1.156 1.00 73.50 114 ALA A O 1
ATOM 914 N N . SER A 1 115 ? 27.711 0.842 -1.709 1.00 66.19 115 SER A N 1
ATOM 915 C CA . SER A 1 115 ? 27.077 1.224 -0.437 1.00 66.19 115 SER A CA 1
ATOM 916 C C . SER A 1 115 ? 27.416 0.297 0.739 1.00 66.19 115 SER A C 1
ATOM 918 O O . SER A 1 115 ? 27.427 0.731 1.894 1.00 66.19 115 SER A O 1
ATOM 920 N N . SER A 1 116 ? 27.712 -0.977 0.469 1.00 59.19 116 SER A N 1
ATOM 921 C CA . SER A 1 116 ? 28.194 -1.925 1.476 1.00 59.19 116 SER A CA 1
ATOM 922 C C . SER A 1 116 ? 29.685 -1.738 1.756 1.00 59.19 116 SER A C 1
ATOM 924 O O . SER A 1 116 ? 30.099 -1.850 2.909 1.00 59.19 116 SER A O 1
ATOM 926 N N . SER A 1 117 ? 30.477 -1.334 0.756 1.00 58.78 117 SER A N 1
ATOM 927 C CA . SER A 1 117 ? 31.900 -1.022 0.944 1.00 58.78 117 SER A CA 1
ATOM 928 C C . SER A 1 117 ? 32.145 0.245 1.781 1.00 58.78 117 SER A C 1
ATOM 930 O O . SER A 1 117 ? 33.177 0.344 2.444 1.00 58.78 117 SER A O 1
ATOM 932 N N . SER A 1 118 ? 31.211 1.206 1.797 1.00 56.84 118 SER A N 1
ATOM 933 C CA . SER A 1 118 ? 31.345 2.452 2.570 1.00 56.84 118 SER A CA 1
ATOM 934 C C . SER A 1 118 ? 31.013 2.318 4.062 1.00 56.84 118 SER A C 1
ATOM 936 O O . SER A 1 118 ? 31.361 3.207 4.830 1.00 56.84 118 SER A O 1
ATOM 938 N N . LYS A 1 119 ? 30.365 1.230 4.506 1.00 54.53 119 LYS A N 1
ATOM 939 C CA . LYS A 1 119 ? 30.002 1.031 5.927 1.00 54.53 119 LYS A CA 1
ATOM 940 C C . LYS A 1 119 ? 31.100 0.393 6.784 1.00 54.53 119 LYS A C 1
ATOM 942 O O . LYS A 1 119 ? 30.921 0.270 7.990 1.00 54.53 119 LYS A O 1
ATOM 947 N N . GLN A 1 120 ? 32.228 -0.003 6.193 1.00 44.28 120 GLN A N 1
ATOM 948 C CA . GLN A 1 120 ? 33.284 -0.741 6.895 1.00 44.28 120 GLN A CA 1
ATOM 949 C C . GLN A 1 120 ? 34.538 0.099 7.187 1.00 44.28 120 GLN A C 1
ATOM 951 O O . GLN A 1 120 ? 35.579 -0.450 7.538 1.00 44.28 120 GLN A O 1
ATOM 956 N N . LYS A 1 121 ? 34.465 1.428 7.035 1.00 46.09 121 LYS A N 1
ATOM 957 C CA . LYS A 1 121 ? 35.644 2.299 7.095 1.00 46.09 121 LYS A CA 1
ATOM 958 C C . LYS A 1 121 ? 35.515 3.457 8.081 1.00 46.09 121 LYS A C 1
ATOM 960 O O . LYS A 1 121 ? 35.917 4.558 7.755 1.00 46.09 121 LYS A O 1
ATOM 965 N N . ASP A 1 122 ? 35.033 3.178 9.290 1.00 50.28 122 ASP A N 1
ATOM 966 C CA . ASP A 1 122 ? 35.191 4.082 10.435 1.00 50.28 122 ASP A CA 1
ATOM 967 C C . ASP A 1 122 ? 35.717 3.317 11.657 1.00 50.28 122 ASP A C 1
ATOM 969 O O . ASP A 1 122 ? 35.012 3.064 12.630 1.00 50.28 122 ASP A O 1
ATOM 973 N N . SER A 1 123 ? 36.997 2.942 11.609 1.00 39.41 123 SER A N 1
ATOM 974 C CA . SER A 1 123 ? 37.805 2.777 12.818 1.00 39.41 123 SER A CA 1
ATOM 975 C C . SER A 1 123 ? 39.300 2.913 12.500 1.00 39.41 123 SER A C 1
ATOM 977 O O . SER A 1 123 ? 39.842 2.092 11.765 1.00 39.41 123 SER A O 1
ATOM 979 N N . HIS A 1 124 ? 39.926 3.903 13.152 1.00 35.97 124 HIS A N 1
ATOM 980 C CA . HIS A 1 124 ? 41.368 4.158 13.363 1.00 35.97 124 HIS A CA 1
ATOM 981 C C . HIS A 1 124 ? 42.146 5.083 12.387 1.00 35.97 124 HIS A C 1
ATOM 983 O O . HIS A 1 124 ? 42.636 4.675 11.343 1.00 35.97 124 HIS A O 1
ATOM 989 N N . THR A 1 125 ? 42.259 6.347 12.835 1.00 33.97 125 THR A N 1
ATOM 990 C CA . THR A 1 125 ? 43.442 7.241 12.987 1.00 33.97 125 THR A CA 1
ATOM 991 C C . THR A 1 125 ? 44.523 7.415 11.896 1.00 33.97 125 THR A C 1
ATOM 993 O O . THR A 1 125 ? 45.317 6.516 11.657 1.00 33.97 125 THR A O 1
ATOM 996 N N . ASN A 1 126 ? 44.622 8.686 11.458 1.00 34.38 126 ASN A N 1
ATOM 997 C CA . ASN A 1 126 ? 45.786 9.590 11.272 1.00 34.38 126 ASN A CA 1
ATOM 998 C C . ASN A 1 126 ? 46.949 9.227 10.314 1.00 34.38 126 ASN A C 1
ATOM 1000 O O . ASN A 1 126 ? 47.730 8.335 10.610 1.00 34.38 126 ASN A O 1
ATOM 1004 N N . GLU A 1 127 ? 47.141 10.013 9.241 1.00 34.16 127 GLU A N 1
ATOM 1005 C CA . GLU A 1 127 ? 48.252 10.981 9.046 1.00 34.16 127 GLU A CA 1
ATOM 1006 C C . GLU A 1 127 ? 48.302 11.549 7.603 1.00 34.16 127 GLU A C 1
ATOM 1008 O O . GLU A 1 127 ? 47.646 11.078 6.679 1.00 34.16 127 GLU A O 1
ATOM 1013 N N . GLU A 1 128 ? 49.029 12.653 7.484 1.00 35.91 128 GLU A N 1
ATOM 1014 C CA . GLU A 1 128 ? 49.031 13.757 6.518 1.00 35.91 128 GLU A CA 1
ATOM 1015 C C . GLU A 1 128 ? 49.701 13.483 5.147 1.00 35.91 128 GLU A C 1
ATOM 1017 O O . GLU A 1 128 ? 50.721 12.805 5.088 1.00 35.91 128 GLU A O 1
ATOM 1022 N N . SER A 1 129 ? 49.213 14.100 4.050 1.00 34.12 129 SER A N 1
ATOM 1023 C CA . SER A 1 129 ? 50.060 14.639 2.955 1.00 34.12 129 SER A CA 1
ATOM 1024 C C . SER A 1 129 ? 49.281 15.505 1.939 1.00 34.12 129 SER A C 1
ATOM 1026 O O . SER A 1 129 ? 48.137 15.226 1.590 1.00 34.12 129 SER A O 1
ATOM 1028 N N . LYS A 1 130 ? 49.947 16.577 1.481 1.00 39.47 130 LYS A N 1
ATOM 1029 C CA . LYS A 1 130 ? 49.539 17.672 0.570 1.00 39.47 130 LYS A CA 1
ATOM 1030 C C . LYS A 1 130 ? 49.623 17.319 -0.936 1.00 39.47 130 LYS A C 1
ATOM 1032 O O . LYS A 1 130 ? 50.311 16.374 -1.293 1.00 39.47 130 LYS A O 1
ATOM 1037 N N . HIS A 1 131 ? 49.133 18.266 -1.767 1.00 34.66 131 HIS A N 1
ATOM 1038 C CA . HIS A 1 131 ? 49.256 18.461 -3.244 1.00 34.66 131 HIS A CA 1
ATOM 1039 C C . HIS A 1 131 ? 48.155 17.785 -4.084 1.00 34.66 131 HIS A C 1
ATOM 1041 O O . HIS A 1 131 ? 47.736 16.693 -3.747 1.00 34.66 131 HIS A O 1
ATOM 1047 N N . ASP A 1 132 ? 47.613 18.307 -5.192 1.00 35.53 132 ASP A N 1
ATOM 1048 C CA . ASP A 1 132 ? 47.694 19.542 -6.001 1.00 35.53 132 ASP A CA 1
ATOM 1049 C C . ASP A 1 132 ? 46.404 19.566 -6.882 1.00 35.53 132 ASP A C 1
ATOM 1051 O O . ASP A 1 132 ? 45.715 18.555 -6.986 1.00 35.53 132 ASP A O 1
ATOM 1055 N N . LYS A 1 133 ? 46.082 20.729 -7.469 1.00 38.69 133 LYS A N 1
ATOM 1056 C CA . LYS A 1 133 ? 45.072 21.101 -8.504 1.00 38.69 133 LYS A CA 1
ATOM 1057 C C . LYS A 1 133 ? 44.262 19.966 -9.183 1.00 38.69 133 LYS A C 1
ATOM 1059 O O . LYS A 1 133 ? 44.811 18.975 -9.640 1.00 38.69 133 LYS A O 1
ATOM 1064 N N . THR A 1 134 ? 42.975 20.148 -9.510 1.00 32.88 134 THR A N 1
ATOM 1065 C CA . THR A 1 134 ? 42.524 20.968 -10.663 1.00 32.88 134 THR A CA 1
ATOM 1066 C C . THR A 1 134 ? 40.995 21.152 -10.658 1.00 32.88 134 THR A C 1
ATOM 1068 O O . THR A 1 134 ? 40.244 20.325 -10.152 1.00 32.88 134 THR A O 1
ATOM 1071 N N . ARG A 1 135 ? 40.558 22.288 -11.212 1.00 38.16 135 ARG A N 1
ATOM 1072 C CA . ARG A 1 135 ? 39.174 22.743 -11.392 1.00 38.16 135 ARG A CA 1
ATOM 1073 C C . ARG A 1 135 ? 38.414 21.944 -12.463 1.00 38.16 135 ARG A C 1
ATOM 1075 O O . ARG A 1 135 ? 38.980 21.697 -13.515 1.00 38.16 135 ARG A O 1
ATOM 1082 N N . ARG A 1 136 ? 37.121 21.741 -12.166 1.00 44.47 136 ARG A N 1
ATOM 1083 C CA . ARG A 1 136 ? 35.909 21.787 -13.016 1.00 44.47 136 ARG A CA 1
ATOM 1084 C C . ARG A 1 136 ? 35.963 21.095 -14.378 1.00 44.47 136 ARG A C 1
ATOM 1086 O O . ARG A 1 136 ? 36.623 21.603 -15.266 1.00 44.47 136 ARG A O 1
ATOM 1093 N N . ASP A 1 137 ? 35.107 20.087 -14.528 1.00 35.50 137 ASP A N 1
ATOM 1094 C CA . ASP A 1 137 ? 34.152 19.975 -15.637 1.00 35.50 137 ASP A CA 1
ATOM 1095 C C . ASP A 1 137 ? 32.957 19.134 -15.145 1.00 35.50 137 ASP A C 1
ATOM 1097 O O . ASP A 1 137 ? 33.044 17.915 -15.005 1.00 35.50 137 ASP A O 1
ATOM 1101 N N . ASP A 1 138 ? 31.853 19.806 -14.805 1.00 36.12 138 ASP A N 1
ATOM 1102 C CA . ASP A 1 138 ? 30.570 19.169 -14.496 1.00 36.12 138 ASP A CA 1
ATOM 1103 C C . ASP A 1 138 ? 29.893 18.779 -15.818 1.00 36.12 138 ASP A C 1
ATOM 1105 O O . ASP A 1 138 ? 29.337 19.624 -16.521 1.00 36.12 138 ASP A O 1
ATOM 1109 N N . VAL A 1 139 ? 29.939 17.491 -16.167 1.00 40.66 139 VAL A N 1
ATOM 1110 C CA . VAL A 1 139 ? 29.076 16.915 -17.206 1.00 40.66 139 VAL A CA 1
ATOM 1111 C C . VAL A 1 139 ? 27.803 16.409 -16.535 1.00 40.66 139 VAL A C 1
ATOM 1113 O O . VAL A 1 139 ? 27.772 15.350 -15.905 1.00 40.66 139 VAL A O 1
ATOM 1116 N N . ASP A 1 140 ? 26.745 17.200 -16.691 1.00 44.78 140 ASP A N 1
ATOM 1117 C CA . ASP A 1 140 ? 25.360 16.834 -16.408 1.00 44.78 140 ASP A CA 1
ATOM 1118 C C . ASP A 1 140 ? 24.976 15.590 -17.228 1.00 44.78 140 ASP A C 1
ATOM 1120 O O . ASP A 1 140 ? 24.759 15.651 -18.440 1.00 44.78 140 ASP A O 1
ATOM 1124 N N . THR A 1 141 ? 24.915 14.434 -16.567 1.00 40.78 141 THR A N 1
ATOM 1125 C CA . THR A 1 141 ? 24.267 13.238 -17.111 1.00 40.78 141 THR A CA 1
ATOM 1126 C C . THR A 1 141 ? 22.906 13.088 -16.453 1.00 40.78 141 THR A C 1
ATOM 1128 O O . THR A 1 141 ? 22.759 12.562 -15.347 1.00 40.78 141 THR A O 1
ATOM 1131 N N . ARG A 1 142 ? 21.891 13.565 -17.181 1.00 34.25 142 ARG A N 1
ATOM 1132 C CA . ARG A 1 142 ? 20.467 13.327 -16.934 1.00 34.25 142 ARG A CA 1
ATOM 1133 C C . ARG A 1 142 ? 20.227 11.864 -16.556 1.00 34.25 142 ARG A C 1
ATOM 1135 O O . ARG A 1 142 ? 20.358 10.965 -17.383 1.00 34.25 142 ARG A O 1
ATOM 1142 N N . ARG A 1 143 ? 19.829 11.643 -15.303 1.00 40.34 143 ARG A N 1
ATOM 1143 C CA . ARG A 1 143 ? 19.313 10.366 -14.806 1.00 40.34 143 ARG A CA 1
ATOM 1144 C C . ARG A 1 143 ? 17.877 10.173 -15.308 1.00 40.34 143 ARG A C 1
ATOM 1146 O O . ARG A 1 143 ? 16.989 10.913 -14.902 1.00 40.34 143 ARG A O 1
ATOM 1153 N N . LYS A 1 144 ? 17.661 9.164 -16.146 1.00 41.22 144 LYS A N 1
ATOM 1154 C CA . LYS A 1 144 ? 16.372 8.496 -16.401 1.00 41.22 144 LYS A CA 1
ATOM 1155 C C . LYS A 1 144 ? 16.679 6.995 -16.494 1.00 41.22 144 LYS A C 1
ATOM 1157 O O . LYS A 1 144 ? 17.671 6.657 -17.121 1.00 41.22 144 LYS A O 1
ATOM 1162 N N . GLY A 1 145 ? 15.965 6.062 -15.881 1.00 43.88 145 GLY A N 1
ATOM 1163 C CA . GLY A 1 145 ? 14.842 6.146 -14.963 1.00 43.88 145 GLY A CA 1
ATOM 1164 C C . GLY A 1 145 ? 14.860 4.905 -14.066 1.00 43.88 145 GLY A C 1
ATOM 1165 O O . GLY A 1 145 ? 15.120 3.805 -14.526 1.00 43.88 145 GLY A O 1
ATOM 1166 N N . ASN A 1 146 ? 14.610 5.119 -12.776 1.00 51.62 146 ASN A N 1
ATOM 1167 C CA . ASN A 1 146 ? 14.033 4.126 -11.871 1.00 51.62 146 ASN A CA 1
ATOM 1168 C C . ASN A 1 146 ? 12.827 4.851 -11.266 1.00 51.62 146 ASN A C 1
ATOM 1170 O O . ASN A 1 146 ? 12.880 5.315 -10.123 1.00 51.62 146 ASN A O 1
ATOM 1174 N N . GLU A 1 147 ? 11.814 5.124 -12.085 1.00 55.53 147 GLU A N 1
ATOM 1175 C CA . GLU A 1 147 ? 10.672 5.916 -11.641 1.00 55.53 147 GLU A CA 1
ATOM 1176 C C . GLU A 1 147 ? 9.727 5.011 -10.846 1.00 55.53 147 GLU A C 1
ATOM 1178 O O . GLU A 1 147 ? 9.091 4.108 -11.374 1.00 55.53 147 GLU A O 1
ATOM 1183 N N . ASN A 1 148 ? 9.704 5.223 -9.529 1.00 60.38 148 ASN A N 1
ATOM 1184 C CA . ASN A 1 148 ? 8.788 4.561 -8.609 1.00 60.38 148 ASN A CA 1
ATOM 1185 C C . ASN A 1 148 ? 7.392 5.156 -8.818 1.00 60.38 148 ASN A C 1
ATOM 1187 O O . ASN A 1 148 ? 7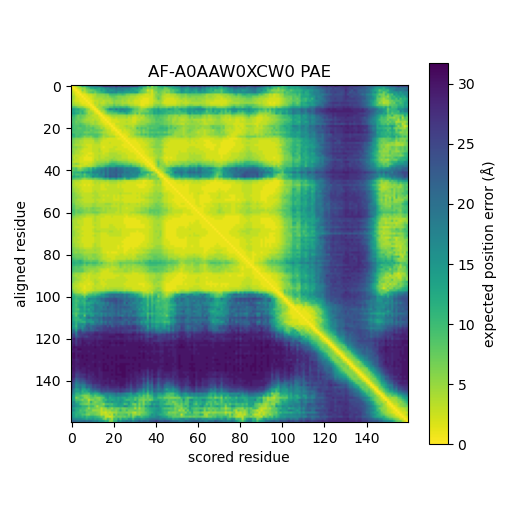.104 6.247 -8.315 1.00 60.38 148 ASN A O 1
ATOM 1191 N N . ILE A 1 149 ? 6.538 4.467 -9.567 1.00 69.81 149 ILE A N 1
ATOM 1192 C CA . ILE A 1 149 ? 5.185 4.946 -9.837 1.00 69.81 149 ILE A CA 1
ATOM 1193 C C . ILE A 1 149 ? 4.307 4.586 -8.641 1.00 69.81 149 ILE A C 1
ATOM 1195 O O . ILE A 1 149 ? 4.329 3.472 -8.124 1.00 69.81 149 ILE A O 1
ATOM 1199 N N . SER A 1 150 ? 3.583 5.582 -8.136 1.00 68.50 150 SER A N 1
ATOM 1200 C CA . SER A 1 150 ? 2.772 5.468 -6.926 1.00 68.50 150 SER A CA 1
ATOM 1201 C C . SER A 1 150 ? 1.313 5.764 -7.226 1.00 68.50 150 SER A C 1
ATOM 1203 O O . SER A 1 150 ? 1.011 6.674 -7.996 1.00 68.50 150 SER A O 1
ATOM 1205 N N . GLN A 1 151 ? 0.419 5.049 -6.559 1.00 68.75 151 GLN A N 1
ATOM 1206 C CA . GLN A 1 151 ? -1.015 5.284 -6.574 1.00 68.75 151 GLN A CA 1
ATOM 1207 C C . GLN A 1 151 ? -1.590 5.295 -5.179 1.00 68.75 151 GLN A C 1
ATOM 1209 O O . GLN A 1 151 ? -1.159 4.532 -4.326 1.00 68.75 151 GLN A O 1
ATOM 1214 N N . GLU A 1 152 ? -2.569 6.163 -4.962 1.00 64.75 152 GLU A N 1
ATOM 1215 C CA . GLU A 1 152 ? -3.180 6.398 -3.659 1.00 64.75 152 GLU A CA 1
ATOM 1216 C C . GLU A 1 152 ? -4.619 5.859 -3.665 1.00 64.75 152 GLU A C 1
ATOM 1218 O O . GLU A 1 152 ? -5.532 6.573 -4.088 1.00 64.75 152 GLU A O 1
ATOM 1223 N N . PRO A 1 153 ? -4.853 4.586 -3.291 1.00 64.00 153 PRO A N 1
ATOM 1224 C CA . PRO A 1 153 ? -6.189 4.142 -2.929 1.00 64.00 153 PRO A CA 1
ATOM 1225 C C . PRO A 1 153 ? -6.725 4.926 -1.730 1.00 64.00 153 PRO A C 1
ATOM 1227 O O . PRO A 1 153 ? -6.036 5.155 -0.735 1.00 64.00 153 PRO A O 1
ATOM 1230 N N . THR A 1 154 ? -7.993 5.313 -1.818 1.00 74.69 154 THR A N 1
ATOM 1231 C CA . THR A 1 154 ? -8.712 5.911 -0.690 1.00 74.69 154 THR A CA 1
ATOM 1232 C C . THR A 1 154 ? -9.703 4.893 -0.160 1.00 74.69 154 THR A C 1
ATOM 1234 O O . THR A 1 154 ? -10.590 4.455 -0.895 1.00 74.69 154 THR A O 1
ATOM 1237 N N . LEU A 1 155 ? -9.551 4.529 1.108 1.00 79.81 155 LEU A N 1
ATOM 1238 C CA . LEU A 1 155 ? -10.469 3.633 1.796 1.00 79.81 155 LEU A CA 1
ATOM 1239 C C . LEU A 1 155 ? -11.447 4.464 2.620 1.00 79.81 155 LEU A C 1
ATOM 1241 O O . LEU A 1 155 ? -11.041 5.423 3.281 1.00 79.81 155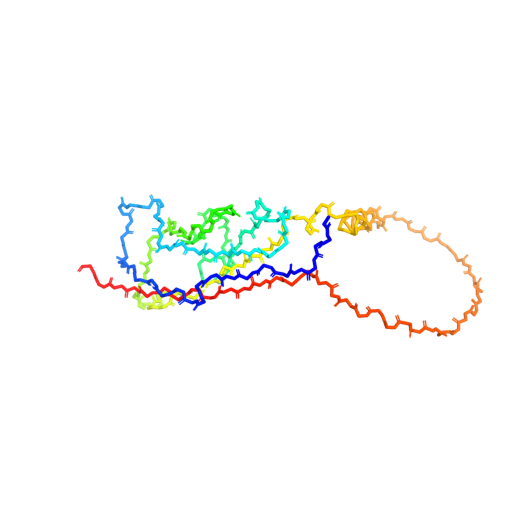 LEU A O 1
ATOM 1245 N N . ARG A 1 156 ? -12.728 4.110 2.555 1.00 79.94 156 ARG A N 1
ATOM 1246 C CA . ARG A 1 156 ? -13.789 4.721 3.358 1.00 79.94 156 ARG A CA 1
ATOM 1247 C C . ARG A 1 156 ? -14.451 3.665 4.220 1.00 79.94 156 ARG A C 1
ATOM 1249 O O . ARG A 1 156 ? -14.774 2.591 3.722 1.00 79.94 156 ARG A O 1
ATOM 1256 N N . GLU A 1 157 ? -14.685 3.998 5.475 1.00 78.94 157 GLU A N 1
ATOM 1257 C CA . GLU A 1 157 ? -15.430 3.128 6.382 1.00 78.94 157 GLU A CA 1
ATOM 1258 C C . GLU A 1 157 ? -16.946 3.313 6.214 1.00 78.94 157 GLU A C 1
ATOM 1260 O O . GLU A 1 157 ? -17.421 4.408 5.893 1.00 78.94 157 GLU A O 1
ATOM 1265 N N . THR A 1 158 ? -17.708 2.238 6.414 1.00 79.31 158 THR A N 1
ATOM 1266 C CA . THR A 1 158 ? -19.177 2.236 6.467 1.00 79.31 158 THR A CA 1
ATOM 1267 C C . THR A 1 158 ? -19.698 1.528 7.705 1.00 79.31 158 THR A C 1
ATOM 1269 O O . THR A 1 158 ? -19.064 0.595 8.193 1.00 79.31 158 THR A O 1
ATOM 1272 N N . GLU A 1 159 ? -20.881 1.962 8.141 1.00 70.00 159 GLU A N 1
ATOM 1273 C CA . GLU A 1 159 ? -21.623 1.413 9.281 1.00 70.00 159 GLU A CA 1
ATOM 1274 C C . GLU A 1 159 ? -21.934 -0.086 9.095 1.00 70.00 159 GLU A C 1
ATOM 1276 O O . GLU A 1 159 ? -22.141 -0.550 7.965 1.00 70.00 159 GLU A O 1
ATOM 1281 N N . SER A 1 160 ? -21.963 -0.817 10.215 1.00 59.50 160 SER A N 1
ATOM 1282 C CA . SER A 1 160 ? -22.327 -2.244 10.311 1.00 59.50 160 SER A CA 1
ATOM 1283 C C . SER A 1 160 ? -23.829 -2.520 10.195 1.00 59.50 160 SER A C 1
ATOM 1285 O O . SER A 1 160 ? -24.637 -1.711 10.704 1.00 59.50 160 SER A O 1
#

Mean predicted aligned error: 13.34 Å

Foldseek 3Di:
DDPAWWKDWPDFADEFEDAAPDPPDPFDQGDAIDIDTPDPPFRQFKFKFKDFPQAPPDDPLRRQWTADGGGRGITGHGGADCDPDPGNQKTKMKMWMWGRVCCVDPVNVVVVVVVVVVVPPPDDDDDDDDDDDDDDDDDDDDDDDRDTDMHIYMYGYDYD

Radius of gyration: 22.2 Å; Cα contacts (8 Å, |Δi|>4): 275; chains: 1; bounding box: 72×35×44 Å

InterPro domains:
  IPR002126 Cadherin-like [PS50268] (11-99)
  IPR015919 Cadherin-like superfamily [SSF49313] (2-102)
  IPR050174 Protocadherin/Cadherin-related Cell Adhesion [PTHR24028] (1-103)

pLDDT: mean 74.95, std 20.13, range [32.88, 97.38]